Protein AF-X1LTU9-F1 (afdb_monomer)

Organism: NCBI:txid412755

Mean predicted aligned error: 3.95 Å

Solvent-accessible surface area (backbone atoms only — not comparable to full-atom values): 4078 Å² total; per-residue (Å²): 137,59,60,58,56,64,67,46,57,67,64,31,60,69,58,51,50,58,25,54,79,67,76,44,89,85,80,86,68,57,71,72,60,27,52,61,71,46,42,63,61,52,37,50,50,44,48,52,36,32,77,68,67,74,37,93,64,60,45,58,84,79,72,41,70,133

Radius of gyration: 16.61 Å; Cα contacts (8 Å, |Δi|>4): 42; chains: 1; bounding box: 32×26×40 Å

Secondary structure (DSSP, 8-state):
--HIIIIIITT-HHHHHHHHHTT-------HHHHHHHHHHHHHHHHHHHHHTT--SS-GGGGT---

Structure (mmCIF, N/CA/C/O backbone):
data_AF-X1LTU9-F1
#
_entry.id   AF-X1LTU9-F1
#
loop_
_atom_site.group_PDB
_atom_site.id
_atom_site.type_symbol
_atom_site.label_atom_id
_atom_site.label_alt_id
_atom_site.label_comp_id
_atom_site.label_asym_id
_atom_site.label_entity_id
_atom_site.label_seq_id
_atom_site.pdbx_PDB_ins_code
_atom_site.Cartn_x
_atom_site.Cartn_y
_atom_site.Cartn_z
_atom_site.occupancy
_atom_site.B_iso_or_equiv
_atom_site.auth_seq_id
_atom_site.auth_comp_id
_atom_site.auth_asym_id
_atom_site.auth_atom_id
_atom_site.pdbx_PDB_model_num
ATOM 1 N N . MET A 1 1 ? 2.361 15.649 9.032 1.00 55.50 1 MET A N 1
ATOM 2 C CA . MET A 1 1 ? 1.518 14.889 8.079 1.00 55.50 1 MET A CA 1
ATOM 3 C C . MET A 1 1 ? 1.068 13.504 8.563 1.00 55.50 1 MET A C 1
ATOM 5 O O . MET A 1 1 ? 0.072 13.027 8.049 1.00 55.50 1 MET A O 1
ATOM 9 N N . ASN A 1 2 ? 1.695 12.880 9.574 1.00 69.12 2 ASN A N 1
ATOM 10 C CA . ASN A 1 2 ? 1.344 11.505 9.995 1.00 69.12 2 ASN A CA 1
ATOM 11 C C . ASN A 1 2 ? 0.383 11.394 11.196 1.00 69.12 2 ASN A C 1
ATOM 13 O O . ASN A 1 2 ? -0.009 10.285 11.541 1.00 69.12 2 ASN A O 1
ATOM 17 N N . LYS A 1 3 ? 0.009 12.510 11.842 1.00 82.44 3 LYS A N 1
ATOM 18 C CA . LYS A 1 3 ? -0.742 12.494 13.110 1.00 82.44 3 LYS A CA 1
ATOM 19 C C . LYS A 1 3 ? -2.123 11.844 12.974 1.00 82.44 3 LYS A C 1
ATOM 21 O O . LYS A 1 3 ? -2.464 10.981 13.763 1.00 82.44 3 LYS A O 1
ATOM 26 N N . LEU A 1 4 ? -2.870 12.187 11.920 1.00 90.69 4 LEU A N 1
ATOM 27 C CA . LEU A 1 4 ? -4.188 11.600 11.645 1.00 90.69 4 LEU A CA 1
ATOM 28 C C . LEU A 1 4 ? -4.114 10.075 11.484 1.00 90.69 4 LEU A C 1
ATOM 30 O O . LEU A 1 4 ? -4.841 9.345 12.148 1.00 90.69 4 LEU A O 1
ATOM 34 N N . TRP A 1 5 ? -3.221 9.587 10.622 1.00 90.69 5 TRP A N 1
ATOM 35 C CA . TRP A 1 5 ? -3.096 8.151 10.368 1.00 90.69 5 TRP A CA 1
ATOM 36 C C . TRP A 1 5 ? -2.629 7.383 11.601 1.00 90.69 5 TRP A C 1
ATOM 38 O O . TRP A 1 5 ? -3.198 6.343 11.919 1.00 90.69 5 TRP A O 1
ATOM 48 N N . ARG A 1 6 ? -1.645 7.937 12.317 1.00 87.44 6 ARG A N 1
ATOM 49 C CA . ARG A 1 6 ? -1.071 7.317 13.509 1.00 87.44 6 ARG A CA 1
ATOM 50 C C . ARG A 1 6 ? -2.009 7.316 14.711 1.00 87.44 6 ARG A C 1
ATOM 52 O O . ARG A 1 6 ? -2.033 6.325 15.417 1.00 87.44 6 ARG A O 1
ATOM 59 N N . GLU A 1 7 ? -2.701 8.418 14.980 1.00 89.44 7 GLU A N 1
ATOM 60 C CA . GLU A 1 7 ? -3.392 8.620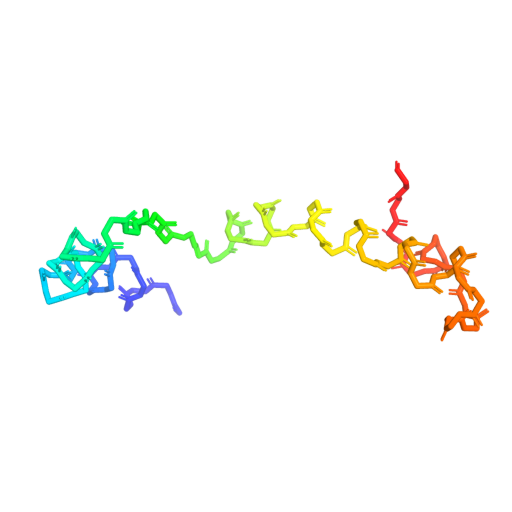 16.266 1.00 89.44 7 GLU A CA 1
ATOM 61 C C . GLU A 1 7 ? -4.916 8.541 16.158 1.00 89.44 7 GLU A C 1
ATOM 63 O O . GLU A 1 7 ? -5.593 8.352 17.159 1.00 89.44 7 GLU A O 1
ATOM 68 N N . VAL A 1 8 ? -5.480 8.715 14.959 1.00 93.62 8 VAL A N 1
ATOM 69 C CA . VAL A 1 8 ? -6.939 8.700 14.764 1.00 93.62 8 VAL A CA 1
ATOM 70 C C . VAL A 1 8 ? -7.361 7.464 13.988 1.00 93.62 8 VAL A C 1
ATOM 72 O O . VAL A 1 8 ? -8.264 6.753 14.411 1.00 93.62 8 VAL A O 1
ATOM 75 N N . ILE A 1 9 ? -6.722 7.190 12.848 1.00 94.38 9 ILE A N 1
ATOM 76 C CA . ILE A 1 9 ? -7.134 6.083 11.976 1.00 94.38 9 ILE A CA 1
ATOM 77 C C . ILE A 1 9 ? -6.695 4.734 12.542 1.00 94.38 9 ILE A C 1
ATOM 79 O O . ILE A 1 9 ? -7.517 3.823 12.613 1.00 94.38 9 ILE A O 1
ATOM 83 N N . ALA A 1 10 ? -5.437 4.609 12.977 1.00 92.62 10 ALA A N 1
ATOM 84 C CA . ALA A 1 10 ? -4.940 3.379 13.594 1.00 92.62 10 ALA A CA 1
ATOM 85 C C . ALA A 1 10 ? -5.749 2.977 14.840 1.00 92.62 10 ALA A C 1
ATOM 87 O O . ALA A 1 10 ? -5.954 1.787 15.086 1.00 92.62 10 ALA A O 1
ATOM 88 N N . ASP A 1 11 ? -6.282 3.964 15.564 1.00 92.81 11 ASP A N 1
ATOM 89 C CA . ASP A 1 11 ? -7.065 3.762 16.783 1.00 92.81 11 ASP A CA 1
ATOM 90 C C . ASP A 1 11 ? -8.583 3.851 16.580 1.00 92.81 11 ASP A C 1
ATOM 92 O O . ASP A 1 11 ? -9.341 3.713 17.537 1.00 92.81 11 ASP A O 1
ATOM 96 N N . SER A 1 12 ? -9.055 4.003 15.338 1.00 96.19 12 SER A N 1
ATOM 97 C CA . SER A 1 12 ? -10.481 4.143 15.049 1.00 96.19 12 SER A CA 1
ATOM 98 C C . SER A 1 12 ? -11.249 2.854 15.336 1.00 96.19 12 SER A C 1
ATOM 100 O O . SER A 1 12 ? -11.218 1.893 14.563 1.00 96.19 12 SER A O 1
ATOM 1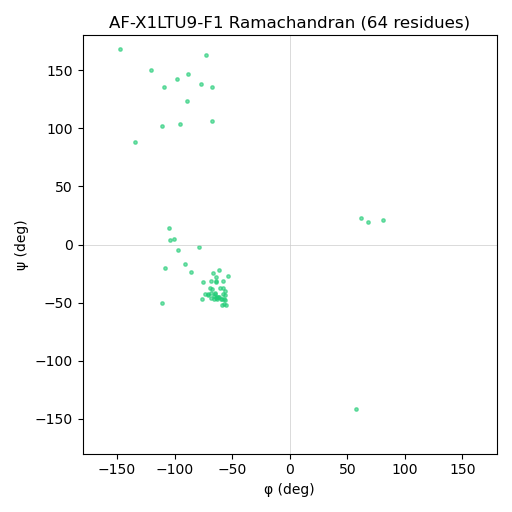02 N N . GLU A 1 13 ? -12.013 2.870 16.423 1.00 96.38 13 GLU A N 1
ATOM 103 C CA . GLU A 1 13 ? -12.864 1.751 16.825 1.00 96.38 13 GLU A CA 1
ATOM 104 C C . GLU A 1 13 ? -13.973 1.468 15.801 1.00 96.38 13 GLU A C 1
ATOM 106 O O . GLU A 1 13 ? -14.330 0.319 15.552 1.00 96.38 13 GLU A O 1
ATOM 111 N N . VAL A 1 14 ? -14.467 2.510 15.124 1.00 97.00 14 VAL A N 1
ATOM 112 C CA . VAL A 1 14 ? -15.453 2.376 14.040 1.00 97.00 14 VAL A CA 1
ATOM 113 C C . VAL A 1 14 ? -14.886 1.549 12.884 1.00 97.00 14 VAL A C 1
ATOM 115 O O . VAL A 1 14 ? -15.555 0.642 12.392 1.00 97.00 14 VAL A O 1
ATOM 118 N N . ILE A 1 15 ? -13.644 1.818 12.469 1.00 96.00 15 ILE A N 1
ATOM 119 C CA . ILE A 1 15 ? -13.002 1.088 11.366 1.00 96.00 15 ILE A CA 1
ATOM 120 C C . ILE A 1 15 ? -12.661 -0.343 11.791 1.00 96.00 15 ILE A C 1
ATOM 122 O O . ILE A 1 15 ? -12.902 -1.282 11.031 1.00 96.00 15 ILE A O 1
ATOM 126 N N . LYS A 1 16 ? -12.145 -0.523 13.014 1.00 96.19 16 LYS A N 1
ATOM 127 C CA . LYS A 1 16 ? -11.825 -1.847 13.568 1.00 96.19 16 LYS A CA 1
ATOM 128 C C . LYS A 1 16 ? -13.061 -2.747 13.620 1.00 96.19 16 LYS A C 1
ATOM 130 O O . LYS A 1 16 ? -12.999 -3.879 13.143 1.00 96.19 16 LYS A O 1
ATOM 135 N N . ASN A 1 17 ? -14.187 -2.233 14.114 1.00 97.50 17 ASN A N 1
ATOM 136 C CA . ASN A 1 17 ? -15.445 -2.981 14.155 1.00 97.50 17 ASN A CA 1
ATOM 137 C C . ASN A 1 17 ? -15.977 -3.280 12.753 1.00 97.50 17 ASN A C 1
ATOM 139 O O . ASN A 1 17 ? -16.292 -4.428 12.455 1.00 97.50 17 ASN A O 1
ATOM 143 N N . TYR A 1 18 ? -15.957 -2.296 11.849 1.00 97.19 18 TYR A N 1
ATOM 144 C CA . TYR A 1 18 ? -16.362 -2.509 10.459 1.00 97.19 18 TYR A CA 1
ATOM 145 C C . TYR A 1 18 ? -15.574 -3.638 9.773 1.00 97.19 18 TYR A C 1
ATOM 147 O O 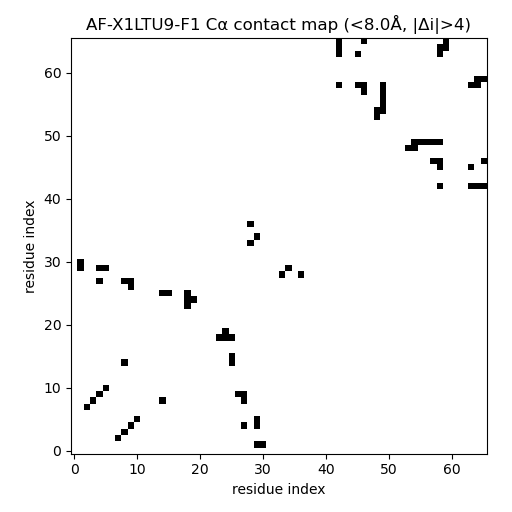. TYR A 1 18 ? -16.161 -4.452 9.052 1.00 97.19 18 TYR A O 1
ATOM 155 N N . ALA A 1 19 ? -14.253 -3.683 9.980 1.00 97.31 19 ALA A N 1
ATOM 156 C CA . ALA A 1 19 ? -13.390 -4.717 9.423 1.00 97.31 19 ALA A CA 1
ATOM 157 C C . ALA A 1 19 ? -13.675 -6.086 10.055 1.00 97.31 19 ALA A C 1
ATOM 159 O O . ALA A 1 19 ? -13.863 -7.066 9.332 1.00 97.31 19 ALA A O 1
ATOM 160 N N . LYS A 1 20 ? -13.792 -6.138 11.388 1.00 97.00 20 LYS A N 1
ATOM 161 C CA . LYS A 1 20 ? -14.112 -7.358 12.140 1.00 97.00 20 LYS A CA 1
ATOM 162 C C . LYS A 1 20 ? -15.427 -7.985 11.678 1.00 97.00 20 LYS A C 1
ATOM 164 O O . LYS A 1 20 ? -15.451 -9.181 11.400 1.00 97.00 20 LYS A O 1
ATOM 169 N N . ASP A 1 21 ? -16.478 -7.184 11.518 1.00 98.12 21 ASP A N 1
ATOM 170 C CA . ASP A 1 21 ? -17.804 -7.649 11.085 1.00 98.12 21 ASP A CA 1
ATOM 171 C C . ASP A 1 21 ? -17.792 -8.286 9.687 1.00 98.12 21 ASP A C 1
ATOM 173 O O . ASP A 1 21 ? -18.673 -9.069 9.341 1.00 98.12 21 ASP A O 1
ATOM 177 N N . ARG A 1 22 ? -16.787 -7.957 8.869 1.00 97.62 22 ARG A N 1
ATOM 178 C CA . ARG A 1 22 ? -16.610 -8.470 7.502 1.00 97.62 22 ARG A CA 1
ATOM 179 C C . ARG A 1 22 ? -15.526 -9.538 7.392 1.00 97.62 22 ARG A C 1
ATOM 181 O O . ARG A 1 22 ? -15.219 -9.962 6.282 1.00 97.62 22 ARG A O 1
ATOM 188 N N . GLY A 1 23 ? -14.916 -9.944 8.507 1.00 96.81 23 GLY A N 1
ATOM 189 C CA . GLY A 1 23 ? -13.754 -10.836 8.494 1.00 96.81 23 GLY A CA 1
ATOM 190 C C . GLY A 1 23 ? -12.542 -10.237 7.769 1.00 96.81 23 GLY A C 1
ATOM 191 O O . GLY A 1 23 ? -11.687 -10.974 7.285 1.00 96.81 23 GLY A O 1
ATOM 192 N N . ALA A 1 24 ? -12.472 -8.909 7.661 1.00 96.88 24 ALA A N 1
ATOM 193 C CA . ALA A 1 24 ? -11.369 -8.199 7.035 1.00 96.88 24 ALA A CA 1
ATOM 194 C C . ALA A 1 24 ? -10.259 -7.902 8.053 1.00 96.88 24 ALA A C 1
ATOM 196 O O . ALA A 1 24 ? -10.510 -7.620 9.226 1.00 96.88 24 ALA A O 1
ATOM 197 N N . ILE A 1 25 ? -9.014 -7.915 7.580 1.00 93.44 25 ILE A N 1
ATOM 198 C CA . ILE A 1 25 ? -7.839 -7.545 8.372 1.00 93.44 25 ILE A CA 1
ATOM 1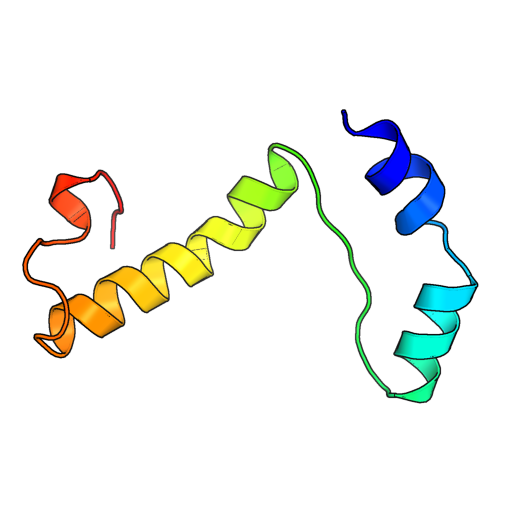99 C C . ILE A 1 25 ? -7.612 -6.038 8.230 1.00 93.44 25 ILE A C 1
ATOM 201 O O . ILE A 1 25 ? -7.431 -5.540 7.119 1.00 93.44 25 ILE A O 1
ATOM 205 N N . PHE A 1 26 ? -7.585 -5.316 9.352 1.00 94.75 26 PHE A N 1
ATOM 206 C CA . PHE A 1 26 ? -7.255 -3.892 9.381 1.00 94.75 26 PHE A CA 1
ATOM 207 C C . PHE A 1 26 ? -5.903 -3.661 10.060 1.00 94.75 26 PHE A C 1
ATOM 209 O O . PHE A 1 26 ? -5.797 -3.688 11.284 1.00 94.75 26 PHE A O 1
ATOM 216 N N . VAL A 1 27 ? -4.868 -3.434 9.247 1.00 92.81 27 VAL A N 1
ATOM 217 C CA . VAL A 1 27 ? -3.509 -3.104 9.700 1.00 92.81 27 VAL A CA 1
ATOM 218 C C . VAL A 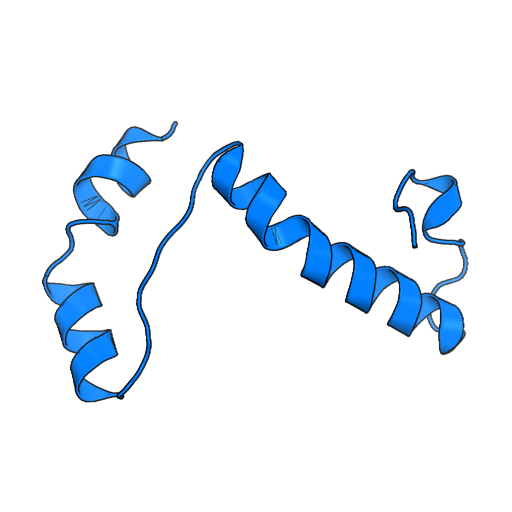1 27 ? -2.992 -1.933 8.854 1.00 92.81 27 VAL A C 1
ATOM 220 O O . VAL A 1 27 ? -2.434 -2.155 7.778 1.00 92.81 27 VAL A O 1
ATOM 223 N N . PRO A 1 28 ? -3.244 -0.676 9.265 1.00 92.81 28 PRO A N 1
ATOM 224 C CA . PRO A 1 28 ? -2.824 0.490 8.499 1.00 92.81 28 PRO A CA 1
ATOM 225 C C . PRO A 1 28 ? -1.324 0.767 8.669 1.00 92.81 28 PRO A C 1
ATOM 227 O O . PRO A 1 28 ? -0.802 0.748 9.781 1.00 92.81 28 PRO A O 1
ATOM 230 N N . TYR A 1 29 ? -0.657 1.110 7.566 1.00 92.44 29 TYR A N 1
ATOM 231 C CA . TYR A 1 29 ? 0.721 1.609 7.529 1.00 92.44 29 TYR A CA 1
ATOM 232 C C . TYR A 1 29 ? 0.739 3.006 6.899 1.00 92.44 29 TYR A C 1
ATOM 234 O O . TYR A 1 29 ? -0.098 3.318 6.053 1.00 92.44 29 TYR A O 1
ATOM 242 N N . TRP A 1 30 ? 1.689 3.862 7.279 1.00 91.81 30 TRP A N 1
ATOM 243 C CA . TRP A 1 30 ? 1.779 5.236 6.763 1.00 91.81 30 TRP A CA 1
ATOM 244 C C . TRP A 1 30 ? 3.228 5.725 6.667 1.00 91.81 30 TRP A C 1
ATOM 246 O O . TRP A 1 30 ? 4.156 5.111 7.196 1.00 91.81 30 TRP A O 1
ATOM 256 N N . GLY A 1 31 ? 3.430 6.857 5.987 1.00 90.62 31 GLY A N 1
ATOM 257 C CA . GLY A 1 31 ? 4.757 7.440 5.779 1.00 90.62 31 GLY A CA 1
ATOM 258 C C . GLY A 1 31 ? 5.716 6.472 5.078 1.00 90.62 31 GLY A C 1
ATOM 259 O O . GLY A 1 31 ? 5.314 5.727 4.186 1.00 90.62 31 GLY A O 1
ATOM 260 N N . THR A 1 32 ? 6.982 6.471 5.502 1.00 93.00 32 THR A N 1
ATOM 261 C CA . THR A 1 32 ? 8.026 5.608 4.928 1.00 93.00 32 THR A CA 1
ATOM 262 C C . THR A 1 32 ? 7.711 4.124 5.081 1.00 93.00 32 THR A C 1
ATOM 264 O O . THR A 1 32 ? 7.956 3.359 4.156 1.00 93.00 32 THR A O 1
ATOM 267 N N . GLU A 1 33 ? 7.128 3.708 6.208 1.00 92.19 33 GLU A N 1
ATOM 268 C CA . GLU A 1 33 ? 6.725 2.312 6.394 1.00 92.19 33 GLU A CA 1
ATOM 269 C C . GLU A 1 33 ? 5.644 1.916 5.385 1.00 92.19 33 GLU A C 1
ATOM 271 O O . GLU A 1 33 ? 5.763 0.879 4.739 1.00 92.19 33 GLU A O 1
ATOM 276 N N . GLY A 1 34 ? 4.635 2.771 5.191 1.00 92.75 34 GLY A N 1
ATOM 277 C CA . GLY A 1 34 ? 3.600 2.555 4.180 1.00 92.75 34 GLY A CA 1
ATOM 278 C C . GLY A 1 34 ? 4.173 2.425 2.767 1.00 92.75 34 GLY A C 1
ATOM 279 O O . GLY A 1 34 ? 3.774 1.524 2.035 1.00 92.75 34 GLY A O 1
ATOM 280 N N . LEU A 1 35 ? 5.147 3.269 2.407 1.00 93.12 35 LEU A N 1
ATOM 281 C CA . LEU A 1 35 ? 5.842 3.198 1.117 1.00 93.12 35 LEU A CA 1
ATOM 282 C C . LEU A 1 35 ? 6.616 1.884 0.957 1.00 93.12 35 LEU A C 1
ATOM 284 O O . LEU A 1 35 ? 6.495 1.216 -0.064 1.00 93.12 35 LEU A O 1
ATOM 288 N N . VAL A 1 36 ? 7.379 1.478 1.973 1.00 95.88 36 VAL A N 1
ATOM 289 C CA . VAL A 1 36 ? 8.157 0.230 1.932 1.00 95.88 36 VAL A CA 1
ATOM 290 C C . VAL A 1 36 ? 7.239 -0.992 1.856 1.00 95.88 36 VAL A C 1
ATOM 292 O O . VAL A 1 36 ? 7.506 -1.913 1.091 1.00 95.88 36 VAL A O 1
ATOM 295 N N . LYS A 1 37 ? 6.139 -1.005 2.618 1.00 95.62 37 LYS A N 1
ATOM 296 C CA . LYS A 1 37 ? 5.164 -2.108 2.622 1.00 95.62 37 LYS A CA 1
ATOM 297 C C . LYS A 1 37 ? 4.380 -2.209 1.312 1.00 95.62 37 LYS A C 1
ATOM 299 O O . LYS A 1 37 ? 3.991 -3.314 0.945 1.00 95.62 37 LYS A O 1
ATOM 304 N N . SER A 1 38 ? 4.136 -1.095 0.621 1.00 95.44 38 SER A N 1
ATOM 305 C CA . SER A 1 38 ? 3.407 -1.084 -0.653 1.00 95.44 38 SER A CA 1
ATOM 306 C C . SER A 1 38 ? 4.299 -1.355 -1.865 1.00 95.44 38 SER A C 1
ATOM 308 O O . SER A 1 38 ? 3.810 -1.831 -2.887 1.00 95.44 38 SER A O 1
ATOM 310 N N . PHE A 1 39 ? 5.606 -1.108 -1.772 1.00 96.88 39 PHE A N 1
ATOM 311 C CA . PHE A 1 39 ? 6.500 -1.245 -2.919 1.00 96.88 39 PHE A CA 1
ATOM 312 C C . PHE A 1 39 ? 6.482 -2.634 -3.593 1.00 96.88 39 PHE A C 1
ATOM 314 O O . PHE A 1 39 ? 6.415 -2.664 -4.822 1.00 96.88 39 PHE A O 1
ATOM 321 N N . PRO A 1 40 ? 6.413 -3.776 -2.875 1.00 96.75 40 PRO A N 1
ATOM 322 C CA . PRO A 1 40 ? 6.360 -5.090 -3.519 1.00 96.75 40 PRO A CA 1
ATOM 323 C C . PRO A 1 40 ? 5.179 -5.270 -4.482 1.00 96.75 40 PRO A C 1
ATOM 325 O O . PRO A 1 40 ? 5.336 -5.875 -5.541 1.00 96.75 40 PRO A O 1
ATOM 328 N N . ILE A 1 41 ? 3.998 -4.722 -4.160 1.00 97.25 41 ILE A N 1
ATOM 329 C CA . ILE A 1 41 ? 2.837 -4.829 -5.053 1.00 97.25 41 ILE A CA 1
ATOM 330 C C . ILE A 1 41 ? 2.969 -3.890 -6.261 1.00 97.25 41 ILE A C 1
ATOM 332 O O . ILE A 1 41 ? 2.550 -4.242 -7.363 1.00 97.25 41 ILE A O 1
ATOM 336 N N . VAL A 1 42 ? 3.615 -2.731 -6.084 1.00 96.75 42 VAL A N 1
ATOM 337 C CA . VAL A 1 42 ? 3.968 -1.824 -7.188 1.00 96.75 42 VAL A CA 1
ATOM 338 C C . VAL A 1 42 ? 4.956 -2.500 -8.136 1.00 96.75 42 VAL A C 1
ATOM 340 O O . VAL A 1 42 ? 4.733 -2.478 -9.345 1.00 96.75 42 VAL A O 1
ATOM 343 N N . GLN A 1 43 ? 5.999 -3.150 -7.607 1.00 97.81 43 GLN A N 1
ATOM 344 C CA . GLN A 1 43 ? 6.950 -3.933 -8.401 1.00 97.81 43 GLN A CA 1
ATOM 345 C C . GLN A 1 43 ? 6.229 -5.027 -9.190 1.00 97.81 43 GLN A C 1
ATOM 347 O O . GLN A 1 43 ? 6.373 -5.093 -10.409 1.00 97.81 43 GLN A O 1
ATOM 352 N N . PHE A 1 44 ? 5.402 -5.831 -8.512 1.00 98.06 44 PHE A N 1
ATOM 353 C CA . PHE A 1 44 ? 4.652 -6.915 -9.139 1.00 98.06 44 PHE A CA 1
ATOM 354 C C . PHE A 1 44 ? 3.804 -6.425 -10.315 1.00 98.06 44 PHE A C 1
ATOM 356 O O . PHE A 1 44 ? 3.923 -6.958 -11.415 1.00 98.06 44 PHE A O 1
ATOM 363 N N . TYR A 1 45 ? 2.979 -5.392 -10.114 1.00 97.94 45 TYR A N 1
ATOM 364 C CA . TYR A 1 45 ? 2.118 -4.895 -11.186 1.00 97.94 45 TYR A CA 1
ATOM 365 C C . TYR A 1 45 ? 2.903 -4.216 -12.305 1.00 97.94 45 TYR A C 1
ATOM 367 O O . TYR A 1 45 ? 2.552 -4.400 -13.466 1.00 97.94 45 TYR A O 1
ATOM 375 N N . SER A 1 46 ? 3.966 -3.476 -11.985 1.00 97.88 46 SER A N 1
ATOM 376 C CA . SER A 1 46 ? 4.801 -2.830 -13.006 1.00 97.88 46 SER A CA 1
ATOM 377 C C . SER A 1 46 ? 5.399 -3.871 -13.954 1.00 97.88 46 SER A C 1
ATOM 379 O O . SER A 1 46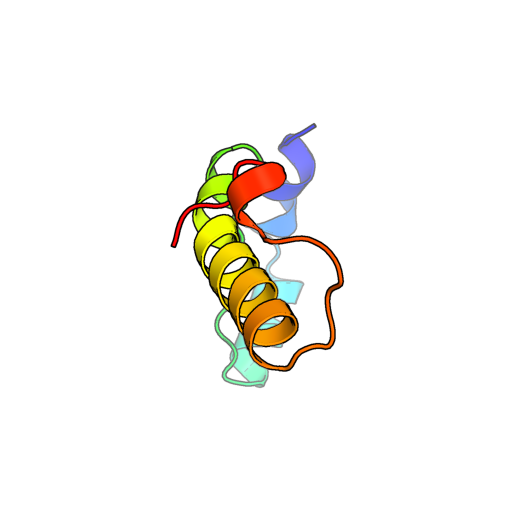 ? 5.284 -3.734 -15.171 1.00 97.88 46 SER A O 1
ATOM 381 N N . TRP A 1 47 ? 5.957 -4.956 -13.405 1.00 98.31 47 TRP A N 1
ATOM 382 C CA . TRP A 1 47 ? 6.481 -6.059 -14.210 1.00 98.31 47 TRP A CA 1
ATOM 383 C C . TRP A 1 47 ? 5.384 -6.842 -14.920 1.00 98.31 47 TRP A C 1
ATOM 385 O O . TRP A 1 47 ? 5.534 -7.121 -16.102 1.00 98.31 47 TRP A O 1
ATOM 395 N N . LEU A 1 48 ? 4.255 -7.121 -14.262 1.00 98.12 48 LEU A N 1
ATOM 396 C CA . LEU A 1 48 ? 3.126 -7.802 -14.896 1.00 98.12 48 LEU A CA 1
ATOM 397 C C . LEU A 1 48 ? 2.644 -7.050 -16.146 1.00 98.12 48 LEU A C 1
ATOM 399 O O . LEU A 1 48 ? 2.453 -7.661 -17.192 1.00 98.12 48 LEU A O 1
ATOM 403 N N . TYR A 1 49 ? 2.456 -5.731 -16.062 1.00 98.00 49 TYR A N 1
ATOM 404 C CA . TYR A 1 49 ? 1.994 -4.942 -17.205 1.00 98.00 49 TYR A CA 1
ATOM 405 C C . TYR A 1 49 ? 3.031 -4.862 -18.326 1.00 98.00 49 TYR A C 1
ATOM 407 O O . TYR A 1 49 ? 2.650 -4.933 -19.496 1.00 98.00 49 TYR A O 1
ATOM 415 N N . TYR A 1 50 ? 4.316 -4.751 -17.988 1.00 98.31 50 TYR A N 1
ATOM 416 C CA . TYR A 1 50 ? 5.389 -4.772 -18.978 1.00 98.31 50 TYR A CA 1
ATOM 417 C C . TYR A 1 50 ? 5.494 -6.132 -19.679 1.00 98.31 50 TYR A C 1
ATOM 419 O O . TYR A 1 50 ? 5.473 -6.194 -20.905 1.00 98.31 50 TYR A O 1
ATOM 427 N N . ASP A 1 51 ? 5.475 -7.229 -18.920 1.00 97.75 51 ASP A N 1
ATOM 428 C CA . ASP A 1 51 ? 5.547 -8.595 -19.449 1.00 97.75 51 ASP A CA 1
ATOM 429 C C . ASP A 1 51 ? 4.321 -8.944 -20.320 1.00 97.75 51 ASP A C 1
ATOM 431 O O . ASP A 1 51 ? 4.412 -9.737 -21.255 1.00 97.75 51 ASP A O 1
ATOM 435 N N . MET A 1 52 ? 3.167 -8.319 -20.057 1.00 98.31 52 MET A N 1
ATOM 436 C CA . MET A 1 52 ? 1.963 -8.417 -20.892 1.00 98.31 52 MET A CA 1
ATOM 437 C C . MET A 1 52 ? 2.004 -7.540 -22.158 1.00 98.31 52 MET A C 1
ATOM 439 O O . MET A 1 52 ? 1.028 -7.537 -22.911 1.0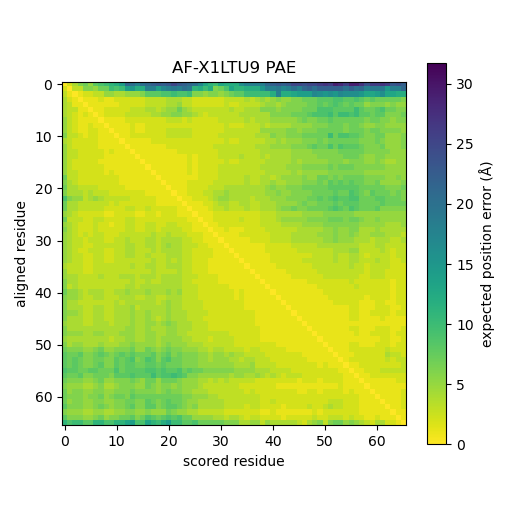0 98.31 52 MET A O 1
ATOM 443 N N . GLY A 1 53 ? 3.060 -6.749 -22.376 1.00 97.88 53 GLY A N 1
ATOM 444 C CA . GLY A 1 53 ? 3.154 -5.781 -23.475 1.00 97.88 53 GLY A CA 1
ATOM 445 C C . GLY A 1 53 ? 2.183 -4.600 -23.349 1.00 97.88 53 GLY A C 1
ATOM 446 O O . GLY A 1 53 ? 1.864 -3.952 -24.341 1.00 97.88 53 GLY A O 1
ATOM 447 N N . LYS A 1 54 ? 1.662 -4.343 -22.141 1.00 98.06 54 LYS A N 1
ATOM 448 C CA . LYS A 1 54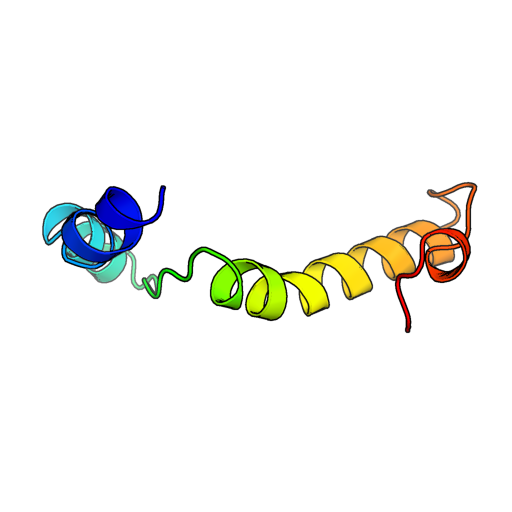 ? 0.739 -3.231 -21.851 1.00 98.06 54 LYS A CA 1
ATOM 449 C C . LYS A 1 54 ? 1.456 -1.957 -21.408 1.00 98.06 54 LYS A C 1
ATOM 451 O O . LYS A 1 54 ? 0.832 -0.899 -21.400 1.00 98.06 54 LYS A O 1
ATOM 456 N N . ALA A 1 55 ? 2.721 -2.061 -21.011 1.00 96.81 55 ALA A N 1
ATOM 457 C CA . ALA A 1 55 ? 3.587 -0.922 -20.742 1.00 96.81 55 ALA A CA 1
ATOM 458 C C . ALA A 1 55 ? 4.653 -0.824 -21.840 1.00 96.81 55 ALA A C 1
ATOM 460 O O . ALA A 1 55 ? 5.232 -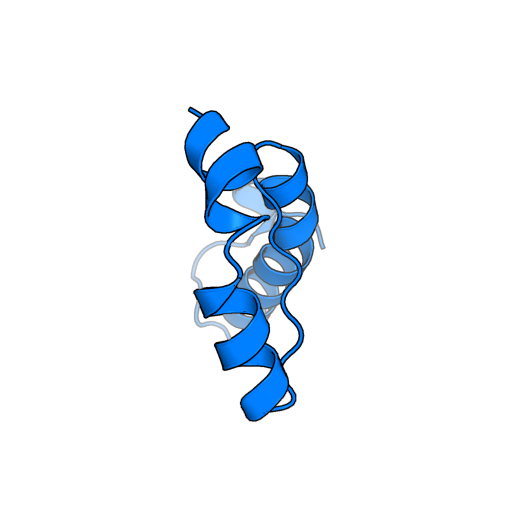1.837 -22.222 1.00 96.81 55 ALA A O 1
ATOM 461 N N . GLU A 1 56 ? 4.885 0.392 -22.335 1.00 95.69 56 GLU A N 1
ATOM 462 C CA . GLU A 1 56 ? 5.902 0.681 -23.356 1.00 95.69 56 GLU A CA 1
ATOM 463 C C . GLU A 1 56 ? 7.320 0.619 -22.770 1.00 95.69 56 GLU A C 1
ATOM 465 O O . GLU A 1 56 ? 8.219 0.021 -23.355 1.00 95.69 56 GLU A O 1
ATOM 470 N N . GLU A 1 57 ? 7.495 1.179 -21.574 1.00 96.31 57 GLU A N 1
ATOM 471 C CA . GLU A 1 57 ? 8.785 1.287 -20.896 1.00 96.31 57 GLU A CA 1
ATOM 472 C C . GLU A 1 57 ? 8.991 0.175 -19.863 1.00 96.31 57 GLU A C 1
ATOM 474 O O . GLU A 1 57 ? 8.074 -0.195 -19.122 1.00 96.31 57 GLU A O 1
ATOM 479 N N . SER A 1 58 ? 10.227 -0.321 -19.766 1.00 97.06 58 SER A N 1
ATOM 480 C CA . SER A 1 58 ? 10.614 -1.298 -18.742 1.00 97.06 58 SER A CA 1
ATOM 481 C C . SER A 1 58 ? 10.587 -0.665 -17.346 1.00 97.06 58 SER A C 1
ATOM 483 O O . SER A 1 58 ? 11.173 0.402 -17.166 1.00 97.06 58 SER A O 1
ATOM 485 N N . PRO A 1 59 ? 10.027 -1.326 -16.311 1.00 98.19 59 PRO A N 1
ATOM 486 C CA . PRO A 1 59 ? 10.049 -0.811 -14.938 1.00 98.19 59 PRO A CA 1
ATOM 487 C C . PRO A 1 59 ? 11.461 -0.468 -14.435 1.00 98.19 59 PRO A C 1
ATOM 489 O O . PRO A 1 59 ? 11.637 0.433 -13.613 1.00 98.19 59 PRO A O 1
ATOM 492 N N . LEU A 1 60 ? 12.487 -1.141 -14.967 1.00 97.81 60 LEU A N 1
ATOM 493 C CA . LEU A 1 60 ? 13.875 -0.883 -14.603 1.00 97.81 60 LEU A CA 1
ATOM 494 C C . LEU A 1 60 ? 14.344 0.530 -15.000 1.00 97.81 60 LEU A C 1
ATOM 496 O O . LEU A 1 60 ? 15.164 1.101 -14.284 1.00 97.81 60 LEU A O 1
ATOM 500 N N . THR A 1 61 ? 13.823 1.121 -16.085 1.00 97.69 61 THR A N 1
ATOM 501 C CA . THR A 1 61 ? 14.238 2.463 -16.554 1.00 97.69 61 THR A CA 1
ATOM 502 C C . THR A 1 61 ? 13.842 3.569 -15.579 1.00 97.69 61 THR A C 1
ATOM 504 O O . THR A 1 61 ? 14.503 4.604 -15.513 1.00 97.69 61 THR A O 1
ATOM 507 N N . ILE A 1 62 ? 12.813 3.318 -14.766 1.00 95.06 62 ILE A N 1
ATOM 508 C CA . ILE A 1 62 ? 12.327 4.213 -13.710 1.00 95.06 62 ILE A CA 1
ATOM 509 C C . ILE A 1 62 ? 12.723 3.741 -12.302 1.00 95.06 62 ILE A C 1
ATOM 511 O O . ILE A 1 62 ? 12.196 4.233 -11.306 1.00 95.06 62 ILE A O 1
ATOM 515 N N . GLY A 1 63 ? 13.665 2.797 -12.202 1.00 96.31 63 GLY A N 1
ATOM 516 C CA . GLY A 1 63 ? 14.246 2.364 -10.930 1.00 96.31 63 GLY A CA 1
ATOM 517 C C . GLY A 1 63 ? 13.408 1.355 -10.143 1.00 96.31 63 GLY A C 1
ATOM 518 O O . GLY A 1 63 ? 13.600 1.232 -8.934 1.00 96.31 63 GLY A O 1
ATOM 519 N N . ILE A 1 64 ? 12.495 0.625 -10.791 1.00 97.38 64 ILE A N 1
ATOM 520 C CA . ILE A 1 64 ? 11.731 -0.463 -10.168 1.00 97.38 64 ILE A CA 1
ATOM 521 C C . ILE A 1 64 ? 12.443 -1.795 -10.466 1.00 97.38 64 ILE A C 1
ATOM 523 O O . ILE A 1 64 ? 12.357 -2.298 -11.590 1.00 97.38 64 ILE A O 1
ATOM 527 N N . PRO A 1 65 ? 13.163 -2.385 -9.490 1.00 95.62 65 PRO A N 1
ATOM 528 C CA . PRO A 1 65 ? 13.863 -3.646 -9.695 1.00 95.62 65 PRO A CA 1
ATOM 529 C C . PRO A 1 65 ? 12.878 -4.818 -9.762 1.00 95.62 65 PRO A C 1
ATOM 531 O O . PRO A 1 65 ? 11.712 -4.698 -9.363 1.00 95.62 65 PRO A O 1
ATOM 534 N N . ARG A 1 66 ? 13.352 -5.949 -10.283 1.00 92.25 66 ARG A N 1
ATOM 535 C CA . ARG A 1 66 ? 12.604 -7.209 -10.309 1.00 92.25 66 ARG A CA 1
ATOM 536 C C . ARG A 1 66 ? 12.830 -8.019 -9.042 1.00 92.25 66 ARG A C 1
ATOM 538 O O . ARG A 1 66 ? 13.961 -7.955 -8.513 1.00 92.25 66 ARG A O 1
#

pLDDT: mean 94.33, std 6.51, range [55.5, 98.31]

Foldseek 3Di:
DCCCVVPPVQPPPVVVVVCVVVVHDDDDDDDPRNVVVCLVVVLVVQVVCVVVVNDPDRVVVVPRDD

Sequence (66 aa):
MNKLWREVIADSEVIKNYAKDRGAIFVPYWGTEGLVKSFPIVQFYSWLYYDMGKAEESPLTIGIPR